Protein AF-A0AAN9SJY1-F1 (afdb_monomer_lite)

Sequence (121 aa):
MRCCHAEYLQMTEQVEKGDLIKNLEWKFTLASNKGQDFYDVSLVDGFNLPVSVTPQGGLKGCNRTSCPSDVNTVRPPNFVVEGSDGSVIACKSARLAFDQPEYCCIRPFAFADKCPPTPFQ

pLDDT: mean 71.5, std 11.51, range [36.69, 92.19]

InterPro domains:
  IPR001938 Thaumatin family [PF00314] (27-120)
  IPR001938 Thaumatin family [PS51367] (28-121)
  IPR001938 Thaumatin family [PTHR31048] (27-120)
  IPR001938 Thaumatin family [SM0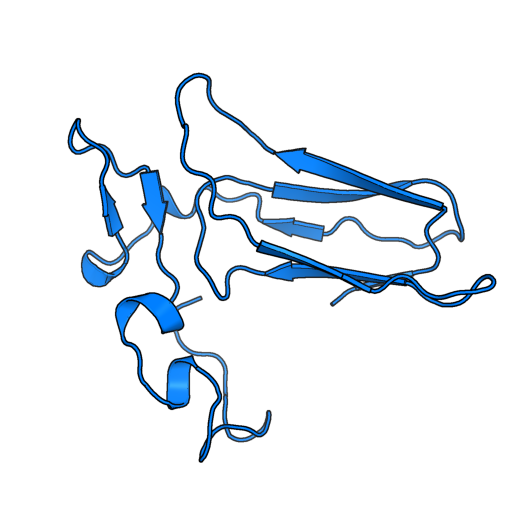0205] (2-119)
  IPR037176 Osmotin/thaumatin-like superfamily [G3DSA:2.60.110.10] (3-121)
  IPR037176 Osmotin/thaumatin-like superfamily [SSF49870] (18-118)

Structure (mmCIF, N/CA/C/O backbone):
data_AF-A0AAN9SJY1-F1
#
_entry.id   AF-A0AAN9SJY1-F1
#
loop_
_atom_site.group_PDB
_atom_site.id
_atom_site.type_symbol
_atom_site.label_atom_id
_atom_site.label_alt_id
_atom_site.label_comp_id
_atom_site.label_asym_id
_atom_site.label_entity_id
_atom_site.label_seq_id
_atom_site.pdbx_PDB_ins_code
_atom_site.Cartn_x
_atom_site.Cartn_y
_atom_site.Cartn_z
_atom_site.occupancy
_atom_site.B_iso_or_equiv
_atom_site.auth_seq_id
_atom_site.auth_comp_id
_atom_site.auth_asym_id
_atom_site.auth_atom_id
_atom_site.pdbx_PDB_model_num
ATOM 1 N N . MET A 1 1 ? 3.797 -5.551 -8.284 1.00 53.09 1 MET A N 1
ATOM 2 C CA . MET A 1 1 ? 5.188 -5.392 -8.747 1.00 53.09 1 MET A CA 1
ATOM 3 C C . MET A 1 1 ? 5.267 -4.932 -10.206 1.00 53.09 1 MET A C 1
ATOM 5 O O . MET A 1 1 ? 4.821 -5.647 -11.101 1.00 53.09 1 MET A O 1
ATOM 9 N N . ARG A 1 2 ? 5.795 -3.727 -10.460 1.00 60.97 2 ARG A N 1
ATOM 10 C CA . ARG A 1 2 ? 6.221 -3.258 -11.795 1.00 60.97 2 ARG A CA 1
ATOM 11 C C . ARG A 1 2 ? 7.742 -3.313 -11.885 1.00 60.97 2 ARG A C 1
ATOM 13 O O . ARG A 1 2 ? 8.403 -3.206 -10.861 1.00 60.97 2 ARG A O 1
ATOM 20 N N . CYS A 1 3 ? 8.266 -3.475 -13.095 1.00 54.0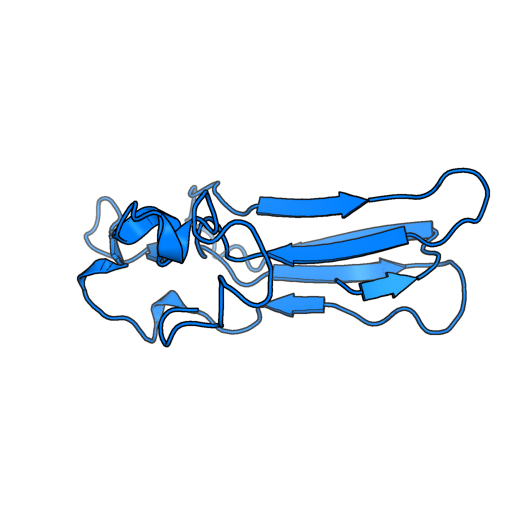9 3 CYS A N 1
ATOM 21 C CA . CYS A 1 3 ? 9.690 -3.625 -13.364 1.00 54.09 3 CYS A CA 1
ATOM 22 C C . CYS A 1 3 ? 10.133 -2.576 -14.396 1.00 54.09 3 CYS A C 1
ATOM 24 O O . CYS A 1 3 ? 9.549 -2.520 -15.479 1.00 54.09 3 CYS A O 1
ATOM 26 N N . CYS A 1 4 ? 11.095 -1.713 -14.061 1.00 63.94 4 CYS A N 1
ATOM 27 C CA . CYS A 1 4 ? 11.670 -0.737 -14.990 1.00 63.94 4 CYS A CA 1
ATOM 28 C C . CYS A 1 4 ? 12.989 -0.164 -14.464 1.00 63.94 4 CYS A C 1
ATOM 30 O O . CYS A 1 4 ? 13.182 -0.127 -13.263 1.00 63.94 4 CYS A O 1
ATOM 32 N N . HIS A 1 5 ? 13.864 0.336 -15.336 1.00 69.56 5 HIS A N 1
ATOM 33 C CA . HIS A 1 5 ? 15.022 1.126 -14.910 1.00 69.56 5 HIS A CA 1
ATOM 34 C C . HIS A 1 5 ? 14.623 2.604 -14.800 1.00 69.56 5 HIS A C 1
ATOM 36 O O . HIS A 1 5 ? 14.453 3.256 -15.835 1.00 69.56 5 HIS A O 1
ATOM 42 N N . ALA A 1 6 ? 14.446 3.103 -13.577 1.00 60.62 6 ALA A N 1
ATOM 43 C CA . ALA A 1 6 ? 14.086 4.485 -13.270 1.00 60.62 6 ALA A CA 1
ATOM 44 C C . ALA A 1 6 ? 15.301 5.244 -12.716 1.00 60.62 6 ALA A C 1
ATOM 46 O O . ALA A 1 6 ? 16.151 4.672 -12.043 1.00 60.62 6 ALA A O 1
ATOM 47 N N . GLU A 1 7 ? 15.3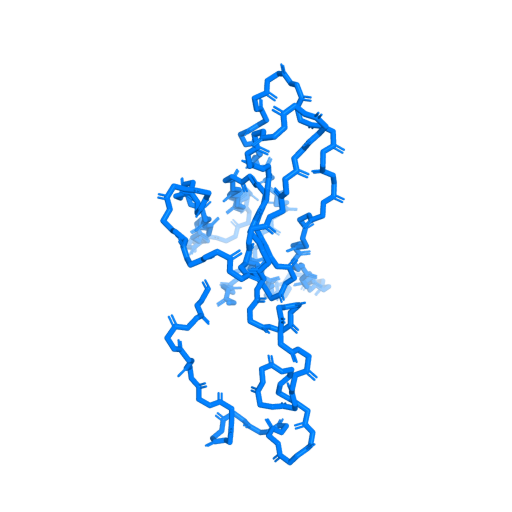88 6.547 -12.977 1.00 63.50 7 GLU A N 1
ATOM 48 C CA . GLU A 1 7 ? 16.462 7.373 -12.408 1.00 63.50 7 GLU A CA 1
ATOM 49 C C . GLU A 1 7 ? 16.115 7.813 -10.980 1.00 63.50 7 GLU A C 1
ATOM 51 O O . GLU A 1 7 ? 16.970 7.832 -10.096 1.00 63.50 7 GLU A O 1
ATOM 56 N N . TYR A 1 8 ? 14.835 8.103 -10.735 1.00 67.44 8 TYR A N 1
ATOM 57 C CA . TYR A 1 8 ? 14.263 8.285 -9.404 1.00 67.44 8 TYR A CA 1
ATOM 58 C C . TYR A 1 8 ? 12.757 7.981 -9.414 1.00 67.44 8 TYR A C 1
ATOM 60 O O . TYR A 1 8 ? 12.093 8.002 -10.454 1.00 67.44 8 TYR A O 1
ATOM 68 N N . LEU A 1 9 ? 12.199 7.684 -8.239 1.00 65.12 9 LEU A N 1
ATOM 69 C CA . LEU A 1 9 ? 10.773 7.416 -8.053 1.00 65.12 9 LEU A CA 1
ATOM 70 C C . LEU A 1 9 ? 10.130 8.608 -7.345 1.00 65.12 9 LEU A C 1
ATOM 72 O O . LEU A 1 9 ? 10.482 8.925 -6.211 1.00 65.12 9 LEU A O 1
ATOM 76 N N . GLN A 1 10 ? 9.182 9.270 -8.010 1.00 73.00 10 GLN A N 1
ATOM 77 C CA . GLN A 1 10 ? 8.408 10.342 -7.399 1.00 73.00 10 GLN A CA 1
ATOM 78 C C . GLN A 1 10 ? 7.140 9.772 -6.773 1.00 73.00 10 GLN A C 1
ATOM 80 O O . GLN A 1 10 ? 6.312 9.149 -7.444 1.00 73.00 10 GLN A O 1
ATOM 85 N N . MET A 1 11 ? 6.986 10.029 -5.483 1.00 68.69 11 MET A N 1
ATOM 86 C CA . MET A 1 11 ? 5.804 9.679 -4.714 1.00 68.69 11 MET A CA 1
ATOM 87 C C . MET A 1 11 ? 4.877 10.880 -4.596 1.00 68.69 11 MET A C 1
ATOM 89 O O . MET A 1 11 ? 5.323 12.017 -4.451 1.00 68.69 11 MET A O 1
ATOM 93 N N . THR A 1 12 ? 3.576 10.641 -4.680 1.00 65.69 12 THR A N 1
ATOM 94 C CA . THR A 1 12 ? 2.568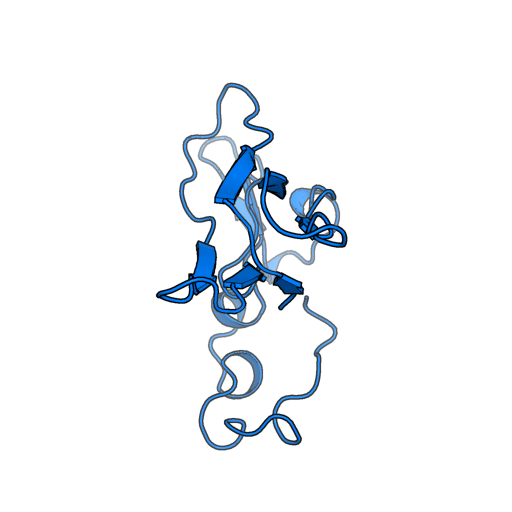 11.672 -4.430 1.00 65.69 12 THR A CA 1
ATOM 95 C C . THR A 1 12 ? 1.475 11.078 -3.564 1.00 65.69 12 THR A C 1
ATOM 97 O O . THR A 1 12 ? 0.831 10.108 -3.972 1.00 65.69 12 THR A O 1
ATOM 100 N N . GLU A 1 13 ? 1.294 11.669 -2.389 1.00 64.69 13 GLU A N 1
ATOM 101 C CA . GLU A 1 13 ? 0.212 11.394 -1.447 1.00 64.69 13 GLU A CA 1
ATOM 102 C C . GLU A 1 13 ? -0.839 12.501 -1.581 1.00 64.69 13 GLU A C 1
ATOM 104 O O . GLU A 1 13 ? -0.494 13.679 -1.701 1.00 64.69 13 GLU A O 1
ATOM 109 N N . GLN A 1 14 ? -2.120 12.138 -1.576 1.00 55.16 14 GLN A N 1
ATOM 110 C CA . GLN A 1 14 ? -3.210 13.107 -1.453 1.00 55.16 14 GLN A CA 1
ATOM 111 C C . GLN A 1 14 ? -3.464 13.349 0.040 1.00 55.16 14 GLN A C 1
ATOM 113 O O . GLN A 1 14 ? -4.373 12.764 0.612 1.00 55.16 14 GLN A O 1
ATOM 118 N N . VAL A 1 15 ? -2.614 14.145 0.698 1.00 52.97 15 VAL A N 1
ATOM 119 C CA . VAL A 1 15 ? -2.832 14.520 2.105 1.00 52.97 15 VAL A CA 1
ATOM 120 C C . VAL A 1 15 ? -3.902 15.608 2.151 1.00 52.97 15 VAL A C 1
ATOM 122 O O . VAL A 1 15 ? -3.634 16.758 1.789 1.00 52.97 15 VAL A O 1
ATOM 125 N N . GLU A 1 16 ? -5.109 15.271 2.606 1.00 47.53 16 GLU A N 1
ATOM 126 C CA . GLU A 1 16 ? -6.044 16.295 3.063 1.00 47.53 16 GLU A CA 1
ATOM 127 C C . GLU A 1 16 ? -5.538 16.881 4.388 1.00 47.53 16 GLU A C 1
ATOM 129 O O . GLU A 1 16 ? -4.930 16.220 5.232 1.00 47.53 16 GLU A O 1
ATOM 134 N N . LYS A 1 17 ? -5.685 18.197 4.519 1.00 36.69 17 LYS A N 1
ATOM 135 C CA . LYS A 1 17 ? -5.051 19.030 5.542 1.00 36.69 17 LYS A CA 1
ATOM 136 C C . LYS A 1 17 ? -5.646 18.716 6.927 1.00 36.69 17 LYS A C 1
ATOM 138 O O . LYS A 1 17 ? -6.530 19.433 7.378 1.00 36.69 17 LYS A O 1
ATOM 143 N N . GLY A 1 18 ? -5.165 17.667 7.594 1.00 44.59 18 GLY A N 1
ATOM 144 C CA . GLY A 1 18 ? -5.659 17.251 8.914 1.00 44.59 18 GLY A CA 1
ATOM 145 C C . GLY A 1 18 ? -5.231 15.853 9.374 1.00 44.59 18 GLY A C 1
ATOM 146 O O . GLY A 1 18 ? -5.158 15.625 10.580 1.00 44.59 18 GLY A O 1
ATOM 147 N N . ASP A 1 19 ? -4.864 14.953 8.458 1.00 49.47 19 ASP A N 1
ATOM 148 C CA . ASP A 1 19 ? -4.610 13.553 8.813 1.00 49.47 19 ASP A CA 1
ATOM 149 C C . ASP A 1 19 ? -3.144 13.283 9.175 1.00 49.47 19 ASP A C 1
ATOM 151 O O . ASP A 1 19 ? -2.251 13.221 8.331 1.00 49.47 19 ASP A O 1
ATOM 155 N N . LEU A 1 20 ? -2.884 13.088 10.470 1.00 45.16 20 LEU A N 1
ATOM 156 C CA . LEU A 1 20 ? -1.581 12.675 11.017 1.00 45.16 20 LEU A CA 1
ATOM 157 C C . LEU A 1 20 ? -1.370 11.146 11.011 1.00 45.16 20 LEU A C 1
ATOM 159 O O . LEU A 1 20 ? -0.453 10.647 11.669 1.00 45.16 20 LEU A O 1
ATOM 163 N N . ILE A 1 21 ? -2.185 10.379 10.282 1.00 45.38 21 ILE A N 1
ATOM 164 C CA . ILE A 1 21 ? -2.066 8.917 10.241 1.00 45.38 21 ILE A CA 1
ATOM 165 C C . ILE A 1 21 ? -0.936 8.522 9.293 1.00 45.38 21 ILE A C 1
ATOM 167 O O . ILE A 1 21 ? -1.108 8.477 8.080 1.00 45.38 21 ILE A O 1
ATOM 171 N N . LYS A 1 22 ? 0.228 8.198 9.856 1.00 51.91 22 LYS A N 1
ATOM 172 C CA . LYS A 1 22 ? 1.334 7.537 9.154 1.00 51.91 22 LYS A CA 1
ATOM 173 C C . LYS A 1 22 ? 1.191 6.027 9.312 1.00 51.91 22 LYS A C 1
ATOM 175 O O . LYS A 1 22 ? 1.566 5.552 10.370 1.00 51.91 22 LYS A O 1
ATOM 180 N N . ASN A 1 23 ? 0.685 5.304 8.311 1.00 50.31 23 ASN A N 1
ATOM 181 C CA . ASN A 1 23 ? 0.847 3.841 8.177 1.00 50.31 23 ASN A CA 1
ATOM 182 C C . ASN A 1 23 ? 0.651 3.404 6.710 1.00 50.31 23 ASN A C 1
ATOM 184 O O . ASN A 1 23 ? -0.113 2.488 6.424 1.00 50.31 23 ASN A O 1
ATOM 188 N N . LEU A 1 24 ? 1.294 4.092 5.764 1.00 52.41 24 LEU A N 1
ATOM 189 C CA . LEU A 1 24 ? 1.348 3.636 4.377 1.00 52.41 24 LEU A CA 1
ATOM 190 C C . LEU A 1 24 ? 2.704 2.967 4.142 1.00 52.41 24 LEU A C 1
ATOM 192 O O . LEU A 1 24 ? 3.743 3.610 4.290 1.00 52.41 24 LEU A O 1
ATOM 196 N N . GLU A 1 25 ? 2.693 1.682 3.789 1.00 57.50 25 GLU A N 1
ATOM 197 C CA . GLU A 1 25 ? 3.904 0.966 3.389 1.00 57.50 25 GLU A CA 1
ATOM 198 C C . GLU A 1 25 ? 4.011 0.910 1.861 1.00 57.50 25 GLU A C 1
ATOM 200 O O . GLU A 1 25 ? 3.165 0.364 1.152 1.00 57.50 25 GLU A O 1
ATOM 205 N N . TRP A 1 26 ? 5.094 1.468 1.331 1.00 64.12 26 TRP A N 1
ATOM 206 C CA . TRP A 1 26 ? 5.481 1.349 -0.072 1.00 64.12 26 TRP A CA 1
ATOM 207 C C . TRP A 1 26 ? 6.787 0.574 -0.166 1.00 64.12 26 TRP A C 1
ATOM 209 O O . TRP A 1 26 ? 7.716 0.789 0.616 1.00 64.12 26 TRP A O 1
ATOM 219 N N . LYS A 1 27 ? 6.887 -0.322 -1.150 1.00 63.84 27 LYS A N 1
ATOM 220 C CA . LYS A 1 27 ? 8.078 -1.146 -1.331 1.00 63.84 27 LYS A CA 1
ATOM 221 C C . LYS A 1 27 ? 8.804 -0.769 -2.613 1.00 63.84 27 LYS A C 1
ATOM 223 O O . LYS A 1 27 ? 8.259 -0.826 -3.716 1.00 63.84 27 LYS A O 1
ATOM 228 N N . PHE A 1 28 ? 10.081 -0.444 -2.448 1.00 68.81 28 PHE A N 1
ATOM 229 C CA . PHE A 1 28 ? 11.014 -0.197 -3.539 1.00 68.81 28 PHE A CA 1
ATOM 230 C C . PHE A 1 28 ? 12.162 -1.196 -3.465 1.00 68.81 28 PHE A C 1
ATOM 232 O O . PHE A 1 28 ? 12.697 -1.487 -2.398 1.00 68.81 28 PHE A O 1
ATOM 239 N N . THR A 1 29 ? 12.552 -1.740 -4.606 1.00 71.69 29 THR A N 1
ATOM 240 C CA . THR A 1 29 ? 13.756 -2.554 -4.762 1.00 71.69 29 THR A CA 1
ATOM 241 C C . THR A 1 29 ? 14.510 -1.997 -5.956 1.00 71.69 29 THR A C 1
ATOM 243 O O . THR A 1 29 ? 14.130 -2.239 -7.097 1.00 71.69 29 THR A O 1
ATOM 246 N N . LEU A 1 30 ? 15.538 -1.198 -5.681 1.00 72.00 30 LEU A N 1
ATOM 247 C CA . LEU A 1 30 ? 16.363 -0.561 -6.705 1.00 72.00 30 LEU A CA 1
ATOM 248 C C . LEU A 1 30 ? 17.548 -1.463 -7.043 1.00 72.00 30 LEU A C 1
ATOM 250 O O . LEU A 1 30 ? 18.167 -2.038 -6.144 1.00 72.00 30 LEU A O 1
ATOM 254 N N . ALA A 1 31 ? 17.870 -1.592 -8.325 1.00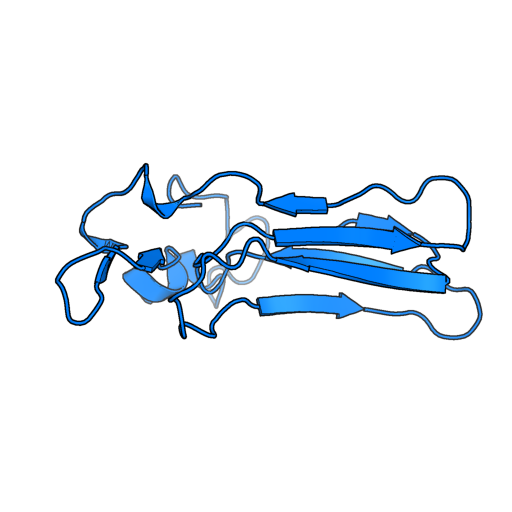 72.69 31 ALA A N 1
ATOM 255 C CA . ALA A 1 31 ? 19.003 -2.389 -8.766 1.00 72.69 31 ALA A CA 1
ATOM 256 C C . ALA A 1 31 ? 20.271 -1.539 -8.906 1.00 72.69 31 ALA A C 1
ATOM 258 O O . ALA A 1 31 ? 20.262 -0.430 -9.440 1.00 72.69 31 ALA A O 1
ATOM 259 N N . SER A 1 32 ? 21.409 -2.096 -8.493 1.00 66.56 32 SER A N 1
ATOM 260 C CA . SER A 1 32 ? 22.722 -1.498 -8.752 1.00 66.56 32 SER A CA 1
ATOM 261 C C . SER A 1 32 ? 23.077 -1.572 -10.248 1.00 66.56 32 SER A C 1
ATOM 263 O O . SER A 1 32 ? 22.732 -2.539 -10.924 1.00 66.56 32 SER A O 1
ATOM 265 N N . ASN A 1 33 ? 23.830 -0.591 -10.761 1.00 57.31 33 ASN A N 1
ATOM 266 C CA . ASN A 1 33 ? 24.450 -0.603 -12.101 1.00 57.31 33 ASN A CA 1
ATOM 267 C C . ASN A 1 33 ? 23.491 -0.810 -13.294 1.00 57.31 33 ASN A C 1
ATOM 269 O O . ASN A 1 33 ? 23.671 -1.737 -14.082 1.00 57.31 33 ASN A O 1
ATOM 273 N N . LYS A 1 34 ? 22.513 0.086 -13.486 1.00 63.53 34 LYS A N 1
ATOM 274 C CA . LYS A 1 34 ? 21.580 0.053 -14.638 1.00 63.53 34 LYS A CA 1
ATOM 275 C C . LYS A 1 34 ? 20.722 -1.220 -14.737 1.00 63.53 34 LYS A C 1
ATOM 277 O O . LYS A 1 34 ? 20.230 -1.556 -15.814 1.00 63.53 34 LYS A O 1
ATOM 282 N N . GLY A 1 35 ? 20.561 -1.935 -13.624 1.00 69.50 35 GLY A N 1
ATOM 283 C CA . GLY A 1 35 ? 19.636 -3.057 -13.526 1.00 69.50 35 GLY A CA 1
ATOM 284 C C . GLY A 1 35 ? 18.172 -2.608 -13.510 1.00 69.50 35 GLY A C 1
ATOM 285 O O . GLY A 1 35 ? 17.856 -1.420 -13.535 1.00 69.50 35 GLY A O 1
ATOM 286 N N . GLN A 1 36 ? 17.266 -3.582 -13.483 1.00 73.75 36 GLN A N 1
ATOM 287 C CA . GLN A 1 36 ? 15.829 -3.335 -13.401 1.00 73.75 36 GLN A CA 1
ATOM 288 C C . GLN A 1 36 ? 15.399 -3.039 -11.962 1.00 73.75 36 GLN A C 1
ATOM 290 O O . GLN A 1 36 ? 15.595 -3.874 -11.081 1.00 73.75 36 GLN A O 1
ATOM 295 N N . ASP A 1 37 ? 14.754 -1.896 -11.749 1.00 77.06 37 ASP A N 1
ATOM 296 C CA . ASP A 1 37 ? 14.112 -1.568 -10.483 1.00 77.06 37 ASP A CA 1
ATOM 297 C C . ASP A 1 37 ? 12.726 -2.197 -10.414 1.00 77.06 37 ASP A C 1
ATOM 299 O O . ASP A 1 37 ? 12.011 -2.325 -11.415 1.00 77.06 37 ASP A O 1
ATOM 303 N N . PHE A 1 38 ? 12.322 -2.550 -9.202 1.00 74.62 38 PHE A N 1
ATOM 304 C CA . PHE A 1 38 ? 10.992 -3.032 -8.900 1.00 74.62 38 PHE A CA 1
ATOM 305 C C . PHE A 1 38 ? 10.318 -2.113 -7.893 1.00 74.62 38 PHE A C 1
ATOM 307 O O . PHE A 1 38 ? 10.886 -1.765 -6.858 1.00 74.62 38 PHE A O 1
ATOM 314 N N . TYR A 1 39 ? 9.087 -1.727 -8.197 1.00 73.88 39 TYR A N 1
ATOM 315 C CA . TYR A 1 39 ? 8.279 -0.877 -7.332 1.00 73.88 39 TYR A CA 1
ATOM 316 C C . TYR A 1 39 ? 6.827 -1.338 -7.351 1.00 73.88 39 TYR A C 1
ATOM 318 O O . TYR A 1 39 ? 6.283 -1.744 -8.388 1.00 73.88 39 TYR A O 1
ATOM 326 N N . ASP A 1 40 ? 6.186 -1.268 -6.194 1.00 69.88 40 ASP A N 1
ATOM 327 C CA . ASP A 1 40 ? 4.743 -1.364 -6.062 1.00 69.88 40 ASP A CA 1
ATOM 328 C C . ASP A 1 40 ? 4.220 -0.566 -4.870 1.00 69.88 40 ASP A C 1
ATOM 330 O O . ASP A 1 40 ? 4.948 -0.157 -3.968 1.00 69.88 40 ASP A O 1
ATOM 334 N N . VAL A 1 41 ? 2.921 -0.294 -4.944 1.00 71.75 41 VAL A N 1
ATOM 335 C CA . VAL A 1 41 ? 2.121 0.174 -3.819 1.00 71.75 41 VAL A CA 1
ATOM 336 C C . VAL A 1 41 ? 1.439 -1.066 -3.257 1.00 71.75 41 VAL A C 1
ATOM 338 O O . VAL A 1 41 ? 0.797 -1.796 -4.017 1.00 71.75 41 VAL A O 1
ATOM 341 N N . SER A 1 42 ? 1.601 -1.308 -1.960 1.00 69.81 42 SER A N 1
ATOM 342 C CA . SER A 1 42 ? 1.029 -2.457 -1.266 1.00 69.81 42 SER A CA 1
ATOM 343 C C . SER A 1 42 ? 0.015 -1.980 -0.236 1.00 69.81 42 SER A C 1
ATOM 345 O O . SER A 1 42 ? 0.276 -1.025 0.484 1.00 69.81 42 SER A O 1
ATOM 347 N N . LEU A 1 43 ? -1.125 -2.666 -0.159 1.00 70.88 43 LEU A N 1
ATOM 348 C CA . LEU A 1 43 ? -2.128 -2.473 0.895 1.00 70.88 43 LEU A CA 1
ATOM 349 C C . LEU A 1 43 ? -2.084 -3.600 1.933 1.00 70.88 43 LEU A C 1
ATOM 351 O O . LEU A 1 43 ? -3.016 -3.756 2.715 1.00 70.88 43 LEU A O 1
ATOM 355 N N . VAL A 1 44 ? -1.023 -4.418 1.943 1.00 69.31 44 VAL A N 1
ATOM 356 C CA . VAL A 1 44 ? -0.882 -5.558 2.873 1.00 69.31 44 VAL A CA 1
ATOM 357 C C . VAL A 1 44 ? -1.021 -5.123 4.335 1.00 69.31 44 VAL A C 1
ATOM 359 O O . VAL A 1 44 ? -1.534 -5.897 5.144 1.00 69.31 44 VAL A O 1
ATOM 362 N N . ASP A 1 45 ? -0.668 -3.878 4.651 1.00 71.81 45 ASP A N 1
ATOM 363 C CA . ASP A 1 45 ? -0.782 -3.289 5.989 1.00 71.81 45 ASP A CA 1
ATOM 364 C C . ASP A 1 45 ? -1.861 -2.193 6.074 1.00 71.81 45 ASP A C 1
ATOM 366 O O . ASP A 1 45 ? -1.887 -1.387 7.000 1.00 71.81 45 ASP A O 1
ATOM 370 N N . GLY A 1 46 ? -2.813 -2.206 5.141 1.00 70.56 46 GLY A N 1
ATOM 371 C CA . GLY A 1 46 ? -3.959 -1.304 5.120 1.00 70.56 46 GLY A CA 1
ATOM 372 C C . GLY A 1 46 ? -3.802 -0.103 4.187 1.00 70.56 46 GLY A C 1
ATOM 373 O O . GLY A 1 46 ? -2.858 0.004 3.407 1.00 70.56 46 GLY A O 1
ATOM 374 N N . PHE A 1 47 ? -4.794 0.783 4.243 1.00 73.19 47 PHE A N 1
ATOM 375 C CA . PHE A 1 47 ? -4.926 1.981 3.420 1.00 73.19 47 PHE A CA 1
ATOM 376 C C . PHE A 1 47 ? -5.353 3.157 4.294 1.00 73.19 47 PHE A C 1
ATOM 378 O O . PHE A 1 47 ? -6.329 3.052 5.027 1.00 73.19 47 PHE A O 1
ATOM 385 N N . ASN A 1 48 ? -4.678 4.293 4.190 1.00 67.75 48 ASN A N 1
ATOM 386 C CA . ASN A 1 48 ? -5.085 5.545 4.833 1.00 67.75 48 ASN A CA 1
ATOM 387 C C . ASN A 1 48 ? -5.371 6.639 3.794 1.00 67.75 48 ASN A C 1
ATOM 389 O O . ASN A 1 48 ? -6.370 7.336 3.917 1.00 67.75 48 ASN A O 1
ATOM 393 N N . LEU A 1 49 ? -4.526 6.757 2.763 1.00 71.75 49 LEU A N 1
ATOM 394 C CA . LEU A 1 49 ? -4.575 7.817 1.760 1.00 71.75 49 LEU A CA 1
ATOM 395 C C . LEU A 1 49 ? -4.285 7.283 0.349 1.00 71.75 49 LEU A C 1
ATOM 397 O O . LEU A 1 49 ? -3.434 6.401 0.181 1.00 71.75 49 LEU A O 1
ATOM 401 N N . PRO A 1 50 ? -4.907 7.868 -0.693 1.00 71.94 50 PRO A N 1
ATOM 402 C CA . PRO A 1 50 ? -4.543 7.577 -2.068 1.00 71.94 50 PRO A CA 1
ATOM 403 C C . PRO A 1 50 ? -3.080 7.933 -2.345 1.00 71.94 50 PRO A C 1
ATOM 405 O O . PRO A 1 50 ? -2.630 9.057 -2.096 1.00 71.94 50 PRO A O 1
ATOM 408 N N . VAL A 1 51 ? -2.346 6.990 -2.934 1.00 74.31 51 VAL A N 1
ATOM 409 C CA . VAL A 1 51 ? -0.928 7.159 -3.270 1.00 74.31 51 VAL A CA 1
ATOM 410 C C . VAL A 1 51 ? -0.656 6.778 -4.714 1.00 74.31 51 VAL A C 1
ATOM 412 O O . VAL A 1 51 ? -1.270 5.872 -5.288 1.00 74.31 51 VAL A O 1
ATOM 415 N N . SER A 1 52 ? 0.321 7.449 -5.318 1.00 76.62 52 SER A N 1
ATOM 416 C CA . SER A 1 52 ? 0.901 6.989 -6.571 1.00 76.62 52 SER A CA 1
ATOM 417 C C . SER A 1 52 ? 2.413 7.126 -6.614 1.00 76.62 52 SER A C 1
ATOM 419 O O . SER A 1 52 ? 2.979 8.087 -6.096 1.00 76.62 52 SER A O 1
ATOM 421 N N . VAL A 1 53 ? 3.039 6.167 -7.287 1.00 77.88 53 VAL A N 1
ATOM 422 C CA . VAL A 1 53 ? 4.464 6.132 -7.600 1.00 77.88 53 VAL A CA 1
ATOM 423 C C . VAL A 1 53 ? 4.606 6.326 -9.101 1.00 77.88 53 VAL A C 1
ATOM 425 O O . VAL A 1 53 ? 4.113 5.516 -9.895 1.00 77.88 53 VAL A O 1
ATOM 428 N N . THR A 1 54 ? 5.288 7.400 -9.484 1.00 81.62 54 THR A N 1
ATOM 429 C CA . THR A 1 54 ? 5.600 7.711 -10.879 1.00 81.62 54 THR A CA 1
ATOM 430 C C . THR A 1 54 ? 7.114 7.653 -11.074 1.00 81.62 54 THR A C 1
ATOM 432 O O . THR A 1 54 ? 7.831 8.469 -10.491 1.00 81.62 54 THR A O 1
ATOM 435 N N . PRO A 1 55 ? 7.618 6.701 -11.871 1.00 77.50 55 PRO A N 1
ATOM 436 C CA . PRO A 1 55 ? 9.018 6.678 -12.271 1.00 77.50 55 PRO A CA 1
ATOM 437 C C . PRO A 1 55 ? 9.360 7.896 -13.126 1.00 77.50 55 PRO A C 1
ATOM 439 O O . PRO A 1 55 ? 8.601 8.250 -14.029 1.00 77.50 55 PRO A O 1
ATOM 442 N N . GLN A 1 56 ? 10.497 8.518 -12.842 1.00 79.50 56 GLN A N 1
ATOM 443 C CA . GLN A 1 56 ? 11.018 9.665 -13.575 1.00 79.50 56 GLN A CA 1
ATOM 444 C C . GLN A 1 56 ? 12.421 9.343 -14.098 1.00 79.50 56 GLN A C 1
ATOM 446 O O . GLN A 1 56 ? 13.202 8.650 -13.438 1.00 79.50 56 GLN A O 1
ATOM 451 N N . GLY A 1 57 ? 12.730 9.843 -15.296 1.00 70.69 57 GLY A N 1
ATOM 452 C CA . GLY A 1 57 ? 13.971 9.502 -15.996 1.00 70.69 57 GLY A CA 1
ATOM 453 C C . GLY A 1 57 ? 14.079 8.007 -16.332 1.00 70.69 57 GLY A C 1
ATOM 454 O O . GLY A 1 57 ? 13.115 7.250 -16.215 1.00 70.69 57 GLY A O 1
ATOM 455 N N . GLY A 1 58 ? 15.262 7.570 -16.765 1.00 72.25 58 GLY A N 1
ATOM 456 C CA . GLY A 1 58 ? 15.528 6.161 -17.077 1.00 72.25 58 GLY A CA 1
ATOM 457 C C . GLY A 1 58 ? 15.039 5.681 -18.454 1.00 72.25 58 GLY A C 1
ATOM 458 O O . GLY A 1 58 ? 14.898 6.454 -19.406 1.00 72.25 58 GLY A O 1
ATOM 459 N N . LEU A 1 59 ? 14.858 4.363 -18.595 1.00 69.50 59 LEU A N 1
ATOM 460 C CA . LEU A 1 59 ? 14.478 3.733 -19.866 1.00 69.50 59 LEU A CA 1
ATOM 461 C C . LEU A 1 59 ? 12.995 3.979 -20.190 1.00 69.50 59 LEU A C 1
ATOM 463 O O . LEU A 1 59 ? 12.130 3.968 -19.317 1.00 69.50 59 LEU A O 1
ATOM 467 N N . LYS A 1 60 ? 12.674 4.157 -21.478 1.00 65.62 60 LYS A N 1
ATOM 468 C CA . LYS A 1 60 ? 11.280 4.311 -21.927 1.00 65.62 60 LYS A CA 1
ATOM 469 C C . LYS A 1 60 ? 10.464 3.058 -21.577 1.00 65.62 60 LYS A C 1
ATOM 471 O O . LYS A 1 60 ? 10.909 1.947 -21.849 1.00 65.62 60 LYS A O 1
ATOM 476 N N . GLY A 1 61 ? 9.256 3.250 -21.040 1.00 67.44 61 GLY A N 1
ATOM 477 C CA . GLY A 1 61 ? 8.313 2.166 -20.717 1.00 67.44 61 GLY A CA 1
ATOM 478 C C . GLY A 1 61 ? 7.985 1.995 -19.230 1.00 67.44 61 GLY A C 1
ATOM 479 O O . GLY A 1 61 ? 7.249 1.074 -18.879 1.00 67.44 61 GLY A O 1
ATOM 480 N N . CYS A 1 62 ? 8.491 2.861 -18.348 1.00 71.44 62 CYS A N 1
ATOM 481 C CA . CYS A 1 62 ? 8.136 2.812 -16.932 1.00 71.44 62 CYS A CA 1
ATOM 482 C C . CYS A 1 62 ? 6.691 3.291 -16.696 1.00 71.44 62 CYS A C 1
ATOM 484 O O . CYS A 1 62 ? 6.358 4.444 -16.964 1.00 71.44 62 CYS A O 1
ATOM 486 N N . ASN A 1 63 ? 5.833 2.412 -16.171 1.00 77.62 63 ASN A N 1
ATOM 487 C CA . ASN A 1 63 ? 4.424 2.719 -15.916 1.00 77.62 63 ASN A CA 1
ATOM 488 C C . ASN A 1 63 ? 4.201 3.194 -14.477 1.00 77.62 63 ASN A C 1
ATOM 490 O O . ASN A 1 63 ? 4.695 2.589 -13.528 1.00 77.62 63 ASN A O 1
ATOM 494 N N . ARG A 1 64 ? 3.371 4.225 -14.309 1.00 78.38 64 ARG A N 1
ATOM 495 C CA . ARG A 1 64 ? 2.869 4.658 -12.998 1.00 78.38 64 ARG A CA 1
ATOM 496 C C . ARG A 1 64 ? 2.104 3.519 -12.307 1.00 78.38 64 ARG A C 1
ATOM 498 O O . ARG A 1 64 ? 1.319 2.819 -12.946 1.00 78.38 64 ARG A O 1
ATOM 505 N N . THR A 1 65 ? 2.294 3.376 -10.997 1.00 73.56 65 THR A N 1
ATOM 506 C CA . THR A 1 65 ? 1.457 2.531 -10.126 1.00 73.56 65 THR A CA 1
ATOM 507 C C . THR A 1 65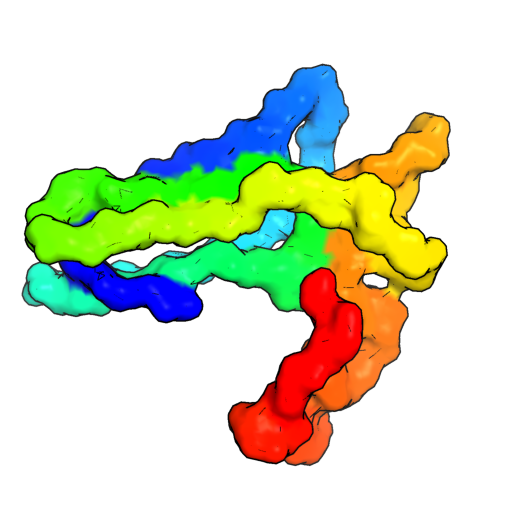 ? 0.730 3.426 -9.133 1.00 73.56 65 THR A C 1
ATOM 509 O O . THR A 1 65 ? 1.326 4.353 -8.589 1.00 73.56 65 THR A O 1
ATOM 512 N N . SER A 1 66 ? -0.555 3.181 -8.896 1.00 68.12 66 SER A N 1
ATOM 513 C CA . SER A 1 66 ? -1.361 3.989 -7.979 1.00 68.12 66 SER A CA 1
ATOM 514 C C . SER A 1 66 ? -2.423 3.162 -7.273 1.00 68.12 66 SER A C 1
ATOM 516 O O . SER A 1 66 ? -2.986 2.257 -7.885 1.00 68.12 66 SER A O 1
ATOM 518 N N . CYS A 1 67 ? -2.759 3.561 -6.050 1.00 64.81 67 CYS A N 1
ATOM 519 C CA . CYS A 1 67 ? -4.009 3.234 -5.375 1.00 64.81 67 CYS A CA 1
ATOM 520 C C . CYS A 1 67 ? -4.829 4.537 -5.281 1.00 64.81 67 CYS A C 1
ATOM 522 O O . CYS A 1 67 ? -4.603 5.326 -4.366 1.00 64.81 67 CYS A O 1
ATOM 524 N N . PRO A 1 68 ? -5.659 4.856 -6.293 1.00 58.91 68 PRO A N 1
ATOM 525 C CA . PRO A 1 68 ? -6.284 6.175 -6.415 1.00 58.91 68 PRO A CA 1
ATOM 526 C C . PRO A 1 68 ? -7.624 6.294 -5.678 1.00 58.91 68 PRO A C 1
ATOM 528 O O . PRO A 1 68 ? -8.103 7.405 -5.478 1.00 58.91 68 PRO A O 1
ATOM 531 N N . SER A 1 69 ? -8.254 5.169 -5.340 1.00 63.91 69 SER A N 1
ATOM 532 C CA . SER A 1 69 ? -9.573 5.135 -4.713 1.00 63.91 69 SER A CA 1
ATOM 533 C C . SER A 1 69 ? -9.449 5.373 -3.219 1.00 63.91 69 SER A C 1
ATOM 535 O O . SER A 1 69 ? -8.622 4.736 -2.574 1.00 63.91 69 SER A O 1
ATOM 537 N N . ASP A 1 70 ? -10.300 6.237 -2.669 1.00 65.06 70 ASP A N 1
ATOM 538 C CA . ASP A 1 70 ? -10.457 6.330 -1.225 1.00 65.06 70 ASP A CA 1
ATOM 539 C C . ASP A 1 70 ? -11.180 5.077 -0.715 1.00 65.06 70 ASP A C 1
ATOM 541 O O . ASP A 1 70 ? -12.414 4.992 -0.706 1.00 65.06 70 ASP A O 1
ATOM 545 N N . VAL A 1 71 ? -10.389 4.076 -0.323 1.00 61.22 71 VAL A N 1
ATOM 546 C CA . VAL A 1 71 ? -10.887 2.804 0.217 1.00 61.22 71 VAL A CA 1
ATOM 547 C C . VAL A 1 71 ? -11.681 3.046 1.506 1.00 61.22 71 VAL A C 1
ATOM 549 O O . VAL A 1 71 ? -12.498 2.209 1.888 1.00 61.22 71 VAL A O 1
ATOM 552 N N . ASN A 1 72 ? -11.564 4.233 2.122 1.00 61.75 72 ASN A N 1
ATOM 553 C CA . ASN A 1 72 ? -12.377 4.596 3.270 1.00 61.75 72 ASN A CA 1
ATOM 554 C C . ASN A 1 72 ? -13.892 4.653 2.945 1.00 61.75 72 ASN A C 1
ATOM 556 O O . ASN A 1 72 ? -14.740 4.499 3.829 1.00 61.75 72 ASN A O 1
ATOM 560 N N . THR A 1 73 ? -14.279 4.794 1.680 1.00 63.41 73 THR A N 1
ATOM 561 C CA . THR A 1 73 ? -15.696 4.921 1.293 1.00 63.41 73 THR A CA 1
ATOM 562 C C . THR A 1 73 ? -16.448 3.591 1.143 1.00 63.41 73 THR A C 1
ATOM 564 O O . THR A 1 73 ? -17.678 3.584 1.182 1.00 63.41 73 THR A O 1
ATOM 567 N N . VAL A 1 74 ? -15.752 2.452 1.012 1.00 61.25 74 VAL A N 1
ATOM 568 C CA . VAL A 1 74 ? -16.365 1.133 0.757 1.00 61.25 74 VAL A CA 1
ATOM 569 C C . VAL A 1 74 ? -15.809 0.115 1.744 1.00 61.25 74 VAL A C 1
ATOM 571 O O . VAL A 1 74 ? -14.737 -0.439 1.518 1.00 61.25 74 VAL A O 1
ATOM 574 N N . ARG A 1 75 ? -16.512 -0.137 2.859 1.00 64.75 75 ARG A N 1
ATOM 575 C CA . ARG A 1 75 ? -15.964 -0.994 3.921 1.00 64.75 75 ARG A CA 1
ATOM 576 C C . ARG A 1 75 ? -16.967 -1.825 4.713 1.00 64.75 75 ARG A C 1
ATOM 578 O O . ARG A 1 75 ? -18.001 -1.306 5.130 1.00 64.75 75 ARG A O 1
ATOM 585 N N . PRO A 1 76 ? -16.601 -3.070 5.059 1.00 70.12 76 PRO A N 1
ATOM 586 C CA . PRO A 1 76 ? -17.178 -3.779 6.192 1.00 70.12 76 PRO A CA 1
ATOM 587 C C . PRO A 1 76 ? -16.678 -3.174 7.526 1.00 70.12 76 PRO A C 1
ATOM 589 O O . PRO A 1 76 ? -15.502 -2.811 7.618 1.00 70.12 76 PRO A O 1
ATOM 592 N N . PRO A 1 77 ? -17.507 -3.136 8.589 1.00 72.69 77 PRO A N 1
ATOM 593 C CA . PRO A 1 77 ? -17.150 -2.538 9.886 1.00 72.69 77 PRO A CA 1
ATOM 594 C C . PRO A 1 77 ? -15.850 -3.071 10.506 1.00 72.69 77 PRO A C 1
ATOM 596 O O . PRO A 1 77 ? -15.129 -2.344 11.176 1.00 72.69 77 PRO A O 1
ATOM 599 N N . ASN A 1 78 ? -15.503 -4.332 10.238 1.00 73.31 78 ASN A N 1
ATOM 600 C CA . ASN A 1 78 ? -14.352 -5.006 10.849 1.00 73.31 78 ASN A CA 1
ATOM 601 C C . ASN A 1 78 ? -12.983 -4.471 10.378 1.00 73.31 78 ASN A C 1
ATOM 603 O O . ASN A 1 78 ? -11.957 -4.822 10.956 1.00 73.31 78 ASN A O 1
ATOM 607 N N . PHE A 1 79 ? -12.956 -3.632 9.338 1.00 77.31 79 PHE A N 1
ATOM 608 C CA . PHE A 1 79 ? -11.730 -3.088 8.741 1.00 77.31 79 PHE A CA 1
ATOM 609 C C . PHE A 1 79 ? -11.535 -1.598 9.030 1.00 77.31 79 PHE A C 1
ATOM 611 O O . PHE A 1 79 ? -10.560 -1.004 8.587 1.00 77.31 79 PHE A O 1
ATOM 618 N N . VAL A 1 80 ? -12.464 -0.980 9.750 1.00 80.38 80 VAL A N 1
ATOM 619 C CA . VAL A 1 80 ? -12.483 0.456 10.017 1.00 80.38 80 VAL A CA 1
ATOM 620 C C . VAL A 1 80 ? -11.462 0.829 11.101 1.00 80.38 80 VAL A C 1
ATOM 622 O O . VAL A 1 80 ? -11.336 0.150 12.122 1.00 80.38 80 VAL A O 1
ATOM 625 N N . VAL A 1 81 ? -10.720 1.914 10.871 1.00 75.94 81 VAL A N 1
ATOM 626 C CA . VAL A 1 81 ? -9.913 2.612 11.880 1.00 75.94 81 VAL A CA 1
ATOM 627 C C . VAL A 1 81 ? -10.489 4.010 12.043 1.00 75.94 81 VAL A C 1
ATOM 629 O O . VAL A 1 81 ? -10.458 4.801 11.100 1.00 75.94 81 VAL A O 1
ATOM 632 N N . GLU A 1 82 ? -11.020 4.304 13.225 1.00 80.56 82 GLU A N 1
ATOM 633 C CA . GLU A 1 82 ? -11.660 5.584 13.533 1.00 80.56 82 GLU A CA 1
ATOM 634 C C . GLU A 1 82 ? -10.677 6.569 14.171 1.00 80.56 82 GLU A C 1
ATOM 636 O O . GLU A 1 82 ? -9.753 6.181 14.893 1.00 80.56 82 GLU A O 1
ATOM 641 N N . GLY A 1 83 ? -10.885 7.851 13.891 1.00 75.31 83 GLY A N 1
ATOM 642 C CA . GLY A 1 83 ? -10.219 8.963 14.545 1.00 75.31 83 GLY A CA 1
ATOM 643 C C . GLY A 1 83 ? -10.908 9.394 15.824 1.00 75.31 83 GLY A C 1
ATOM 644 O O . GLY A 1 83 ? -11.979 8.917 16.193 1.00 75.31 83 GLY A O 1
ATOM 645 N N . SER A 1 84 ? -10.279 10.345 16.510 1.00 78.75 84 SER A N 1
ATOM 646 C CA . SER A 1 84 ? -10.768 10.885 17.782 1.00 78.75 84 SER A CA 1
ATOM 647 C C . SER A 1 84 ? -12.148 11.545 17.679 1.00 78.75 84 SER A C 1
ATOM 649 O O . SER A 1 84 ? -12.823 11.708 18.691 1.00 78.75 84 SER A O 1
ATOM 651 N N . ASP A 1 85 ? -12.553 11.951 16.477 1.00 82.31 85 ASP A N 1
ATOM 652 C CA . ASP A 1 85 ? -13.844 12.561 16.157 1.00 82.31 85 ASP A CA 1
ATOM 653 C C . ASP A 1 85 ? -14.887 11.548 15.642 1.00 82.31 85 ASP A C 1
ATOM 655 O O . ASP A 1 85 ? -15.993 11.943 15.278 1.00 82.31 85 ASP A O 1
ATOM 659 N N . GLY A 1 86 ? -14.554 10.252 15.611 1.00 77.81 86 GLY A N 1
ATOM 660 C CA . GLY A 1 86 ? -15.406 9.193 15.060 1.00 77.81 86 GLY A CA 1
ATOM 661 C C . GLY A 1 86 ? -15.454 9.168 13.530 1.00 77.81 86 GLY A C 1
ATOM 662 O O . GLY A 1 86 ? -16.171 8.349 12.956 1.00 77.81 86 GLY A O 1
ATOM 663 N N . SER A 1 87 ? -14.699 10.042 12.853 1.00 78.56 87 SER A N 1
ATOM 664 C CA . SER A 1 87 ? -14.479 9.924 11.415 1.00 78.56 87 SER A CA 1
ATOM 665 C C . SER A 1 87 ? -13.621 8.700 11.133 1.00 78.56 87 SER A C 1
ATOM 667 O O . SER A 1 87 ? -12.859 8.238 11.985 1.00 78.56 87 SER A O 1
ATOM 669 N N . VAL A 1 88 ? -13.736 8.151 9.930 1.00 75.69 88 VAL A N 1
ATOM 670 C CA . VAL A 1 88 ? -12.934 6.993 9.579 1.00 75.69 88 VAL A CA 1
ATOM 671 C C . VAL A 1 88 ? -11.729 7.396 8.748 1.00 75.69 88 VAL A C 1
ATOM 673 O O . VAL A 1 88 ? -11.877 7.867 7.625 1.00 75.69 88 VAL A O 1
ATOM 676 N N . ILE A 1 89 ? -10.547 7.108 9.281 1.00 73.88 89 ILE A N 1
ATOM 677 C CA . ILE A 1 89 ? -9.272 7.666 8.819 1.00 73.88 89 ILE A CA 1
ATOM 678 C C . ILE A 1 89 ? -8.349 6.630 8.164 1.00 73.88 89 ILE A C 1
ATOM 680 O O . ILE A 1 89 ? -7.351 6.992 7.546 1.00 73.88 89 ILE A O 1
ATOM 684 N N . ALA A 1 90 ? -8.642 5.333 8.318 1.00 74.06 90 ALA A N 1
ATOM 685 C CA . ALA A 1 90 ? -7.933 4.267 7.612 1.00 74.06 90 ALA A CA 1
ATOM 686 C C . ALA A 1 90 ? -8.746 2.964 7.521 1.00 74.06 90 ALA A C 1
ATOM 688 O O . ALA A 1 90 ? -9.687 2.715 8.277 1.00 74.06 90 ALA A O 1
ATOM 689 N N . CYS A 1 91 ? -8.347 2.104 6.590 1.00 74.12 91 CYS A N 1
ATOM 690 C CA . CYS A 1 91 ? -8.819 0.743 6.383 1.00 74.12 91 CYS A CA 1
ATOM 691 C C . CYS A 1 91 ? -7.702 -0.236 6.743 1.00 74.12 91 CYS A C 1
ATOM 693 O O . CYS A 1 91 ? -6.604 -0.151 6.198 1.00 74.12 91 CYS A O 1
ATOM 695 N N . LYS A 1 92 ? -7.980 -1.207 7.606 1.00 75.00 92 LYS A N 1
ATOM 696 C CA . LYS A 1 92 ? -7.115 -2.371 7.801 1.00 75.00 92 LYS A CA 1
ATOM 697 C C . LYS A 1 92 ? -7.182 -3.275 6.574 1.00 75.00 92 LYS A C 1
ATOM 699 O O . LYS A 1 92 ? -8.224 -3.382 5.935 1.00 75.00 92 LYS A O 1
ATOM 704 N N . SER A 1 93 ? -6.096 -3.984 6.301 1.00 76.94 93 SER A N 1
ATOM 705 C CA . SER A 1 93 ? -6.121 -5.157 5.428 1.00 76.94 93 SER A CA 1
ATOM 706 C C . SER A 1 93 ? -6.738 -6.362 6.149 1.00 76.94 93 SER A C 1
ATOM 708 O O . SER A 1 93 ? -6.872 -6.367 7.375 1.00 76.94 93 SER A O 1
ATOM 710 N N . ALA A 1 94 ? -7.048 -7.432 5.414 1.00 81.00 94 ALA A N 1
ATOM 711 C CA . ALA A 1 94 ? -7.463 -8.715 6.000 1.00 81.00 94 ALA A CA 1
ATOM 712 C C . ALA A 1 94 ? -6.435 -9.288 6.977 1.00 81.00 94 ALA A C 1
ATOM 714 O O . ALA A 1 94 ? -6.802 -9.825 8.021 1.00 81.00 94 ALA A O 1
ATOM 715 N N . ARG A 1 95 ? -5.148 -9.098 6.671 1.00 83.69 95 ARG A N 1
ATOM 716 C CA . ARG A 1 95 ? -4.036 -9.455 7.549 1.00 83.69 95 ARG A CA 1
ATOM 717 C C . ARG A 1 95 ? -4.189 -8.786 8.915 1.00 83.69 95 ARG A C 1
ATOM 719 O O . ARG A 1 95 ? -4.210 -9.470 9.930 1.00 83.69 95 ARG A O 1
ATOM 726 N N . LEU A 1 96 ? -4.348 -7.462 8.928 1.00 81.44 96 LEU A N 1
ATOM 727 C CA . LEU A 1 96 ? -4.465 -6.677 10.160 1.00 81.44 96 LEU A CA 1
ATOM 728 C C . LEU A 1 96 ? -5.816 -6.838 10.868 1.00 81.44 96 LEU A C 1
ATOM 730 O O . LEU A 1 96 ? -5.905 -6.604 12.072 1.00 81.44 96 LEU A O 1
ATOM 734 N N . ALA A 1 97 ? -6.876 -7.175 10.133 1.00 82.19 97 ALA A N 1
ATOM 735 C CA . ALA A 1 97 ? -8.214 -7.334 10.693 1.00 82.19 97 ALA A CA 1
ATOM 736 C C . ALA A 1 97 ? -8.426 -8.705 11.352 1.00 82.19 97 ALA A C 1
ATOM 738 O O . ALA A 1 97 ? -9.119 -8.784 12.365 1.00 82.19 97 ALA A O 1
ATOM 739 N N . PHE A 1 98 ? -7.852 -9.772 10.789 1.00 85.38 98 PHE A N 1
ATOM 740 C CA . PHE A 1 98 ? -8.155 -11.146 11.204 1.00 85.38 98 PHE A CA 1
ATOM 741 C C . PHE A 1 98 ? -6.982 -11.901 11.829 1.00 85.38 98 PHE A C 1
ATOM 743 O O . PHE A 1 98 ? -7.229 -12.857 12.565 1.00 85.38 98 PHE A O 1
ATOM 750 N N . ASP A 1 99 ? -5.741 -11.507 11.523 1.00 85.31 99 ASP A N 1
ATOM 751 C CA . ASP A 1 99 ? -4.511 -12.139 12.025 1.00 85.31 99 ASP A CA 1
ATOM 752 C C . ASP A 1 99 ? -4.494 -13.676 11.866 1.00 85.31 99 ASP A C 1
ATOM 754 O O . ASP A 1 99 ? -4.053 -14.417 12.742 1.00 85.31 99 ASP A O 1
ATOM 758 N N . GLN A 1 100 ? -5.024 -14.181 10.743 1.00 88.06 100 GLN A N 1
ATOM 759 C CA . GLN A 1 100 ? -5.021 -15.616 10.435 1.00 88.06 100 GLN A CA 1
ATOM 760 C C . GLN A 1 100 ? -3.923 -15.985 9.428 1.00 88.06 100 GLN A C 1
ATOM 762 O O . GLN A 1 100 ? -3.598 -15.179 8.545 1.00 88.06 100 GLN A O 1
ATOM 767 N N . PRO A 1 101 ? -3.376 -17.215 9.494 1.00 87.75 101 PRO A N 1
ATOM 768 C CA . PRO A 1 101 ? -2.305 -17.667 8.611 1.00 87.75 101 PRO A CA 1
ATOM 769 C C . PRO A 1 101 ? -2.582 -17.497 7.112 1.00 87.75 101 PRO A C 1
ATOM 771 O O . PRO A 1 101 ? -1.657 -17.194 6.357 1.00 87.75 101 PRO A O 1
ATOM 774 N N . GLU A 1 102 ? -3.834 -17.667 6.687 1.00 86.44 102 GLU A N 1
ATOM 775 C CA . GLU A 1 102 ? -4.281 -17.521 5.300 1.00 86.44 102 GLU A CA 1
ATOM 776 C C . GLU A 1 102 ? -4.256 -16.073 4.799 1.00 86.44 102 GLU A C 1
ATOM 778 O O . GLU A 1 102 ? -3.973 -15.851 3.627 1.00 86.44 102 GLU A O 1
ATOM 783 N N . TYR A 1 103 ? -4.479 -15.082 5.669 1.00 85.62 103 TYR A N 1
ATOM 784 C CA . TYR A 1 103 ? -4.405 -13.659 5.302 1.00 85.62 103 TYR A CA 1
ATOM 785 C C . TYR A 1 103 ? -2.986 -13.101 5.435 1.00 85.62 103 TYR A C 1
ATOM 787 O O . TYR A 1 103 ? -2.642 -12.102 4.806 1.00 85.62 103 TYR A O 1
ATOM 795 N N . CYS A 1 104 ? -2.150 -13.757 6.239 1.00 85.81 104 CYS A N 1
ATOM 796 C CA . CYS A 1 104 ? -0.734 -13.441 6.391 1.00 85.81 104 CYS A CA 1
ATOM 797 C C . CYS A 1 104 ? 0.156 -14.161 5.360 1.00 85.81 104 CYS A C 1
ATOM 799 O O . CYS A 1 104 ? 1.358 -13.901 5.325 1.00 85.81 104 CYS A O 1
ATOM 801 N N . CYS A 1 105 ? -0.399 -15.087 4.564 1.00 89.06 105 CYS A N 1
ATOM 802 C CA . CYS A 1 105 ? 0.345 -16.012 3.701 1.00 89.06 105 CYS A CA 1
ATOM 803 C C . CYS A 1 105 ? 1.553 -16.649 4.418 1.00 89.06 105 CYS A C 1
ATOM 805 O O . CYS A 1 105 ? 2.654 -16.740 3.873 1.00 89.06 105 CYS A O 1
ATOM 807 N N . ILE A 1 106 ? 1.369 -17.070 5.670 1.00 89.12 106 ILE A N 1
ATOM 808 C CA . ILE A 1 106 ? 2.378 -17.815 6.439 1.00 89.12 106 ILE A CA 1
ATOM 809 C C . ILE A 1 106 ? 2.027 -19.300 6.432 1.00 89.12 106 ILE A C 1
ATOM 811 O O . ILE A 1 106 ? 0.930 -19.680 6.032 1.00 89.12 106 ILE A O 1
ATOM 815 N N . ARG A 1 107 ? 2.949 -20.172 6.861 1.00 90.44 107 ARG A N 1
ATOM 816 C CA . ARG A 1 107 ? 2.711 -21.628 6.847 1.00 90.44 107 ARG A CA 1
ATOM 817 C C . ARG A 1 107 ? 1.363 -21.974 7.508 1.00 90.44 107 ARG A C 1
ATOM 819 O O . ARG A 1 107 ? 1.125 -21.505 8.619 1.00 90.44 107 ARG A O 1
ATOM 826 N N . PRO A 1 108 ? 0.520 -22.806 6.866 1.00 92.19 108 PRO A N 1
ATOM 827 C CA . PRO A 1 108 ? 0.787 -23.619 5.666 1.00 92.19 108 PRO A CA 1
ATOM 828 C C . PRO A 1 108 ? 0.590 -22.907 4.309 1.00 92.19 108 PRO A C 1
ATOM 830 O O . PRO A 1 108 ? 0.882 -23.494 3.271 1.00 92.19 108 PRO A O 1
ATOM 833 N N . PHE A 1 109 ? 0.162 -21.647 4.298 1.00 90.75 109 PHE A N 1
ATOM 834 C CA . PHE A 1 109 ? -0.180 -20.845 3.117 1.00 90.75 109 PHE A CA 1
ATOM 835 C C . PHE A 1 109 ? 1.001 -20.041 2.538 1.00 90.75 109 PHE A C 1
ATOM 837 O O . PHE A 1 109 ? 0.806 -19.082 1.805 1.00 90.75 109 PHE A O 1
ATOM 844 N N . ALA A 1 110 ? 2.246 -20.417 2.841 1.00 88.56 110 ALA A N 1
ATOM 845 C CA . ALA A 1 110 ? 3.442 -19.656 2.447 1.00 88.56 110 ALA A CA 1
ATOM 846 C C . ALA A 1 110 ? 3.773 -19.685 0.940 1.00 88.56 110 ALA A C 1
ATOM 848 O O . ALA A 1 110 ? 4.707 -19.016 0.500 1.00 88.56 110 ALA A O 1
ATOM 849 N N . PHE A 1 111 ? 3.043 -20.475 0.153 1.00 87.00 111 PHE A N 1
ATOM 850 C CA . PHE A 1 111 ? 3.250 -20.621 -1.285 1.00 87.00 111 PHE A CA 1
ATOM 851 C C . PHE A 1 111 ? 2.107 -19.967 -2.057 1.00 87.00 111 PHE A C 1
ATOM 853 O O . PHE A 1 111 ? 0.960 -19.998 -1.617 1.00 87.00 111 PHE A O 1
ATOM 860 N N . ALA A 1 112 ? 2.410 -19.388 -3.221 1.00 84.12 112 ALA A N 1
ATOM 861 C CA . ALA A 1 112 ? 1.446 -18.614 -4.006 1.00 84.12 112 ALA A CA 1
ATOM 862 C C . ALA A 1 112 ? 0.198 -19.421 -4.414 1.00 84.12 112 ALA A C 1
ATOM 864 O O . ALA A 1 112 ? -0.902 -18.884 -4.435 1.00 84.12 112 ALA A O 1
ATOM 865 N N . ASP A 1 113 ? 0.346 -20.720 -4.683 1.00 90.81 113 ASP A N 1
ATOM 866 C CA . ASP A 1 113 ? -0.768 -21.632 -4.979 1.00 90.81 113 ASP A CA 1
ATOM 867 C C . ASP A 1 113 ? -1.620 -21.964 -3.742 1.00 90.81 113 ASP A C 1
ATOM 869 O O . ASP A 1 113 ? -2.739 -22.462 -3.869 1.00 90.81 113 ASP A O 1
ATOM 873 N N . LYS A 1 114 ? -1.091 -21.703 -2.543 1.00 89.50 114 LYS A N 1
ATOM 874 C CA . LYS A 1 114 ? -1.766 -21.897 -1.258 1.00 89.50 114 LYS A CA 1
ATOM 875 C C . LYS A 1 114 ? -2.319 -20.601 -0.675 1.00 89.50 114 LYS A C 1
ATOM 877 O O . LYS A 1 114 ? -3.212 -20.699 0.150 1.00 89.50 114 LYS A O 1
ATOM 882 N N . CYS A 1 115 ? -1.873 -19.425 -1.113 1.00 90.00 115 CYS A N 1
ATOM 883 C CA . CYS A 1 115 ? -2.425 -18.133 -0.693 1.00 90.00 115 CYS A CA 1
ATOM 884 C C . CYS A 1 115 ? -3.180 -17.440 -1.843 1.00 90.00 115 CYS A C 1
ATOM 886 O O . CYS A 1 115 ? -2.667 -16.482 -2.431 1.00 90.00 115 CYS A O 1
ATOM 888 N N . PRO A 1 116 ? -4.369 -17.936 -2.238 1.00 87.19 116 PRO A N 1
ATOM 889 C CA . PRO A 1 116 ? -5.141 -17.306 -3.299 1.00 87.19 116 PRO A CA 1
ATOM 890 C C . PRO A 1 116 ? -5.692 -15.937 -2.856 1.00 87.19 116 PRO A C 1
ATOM 892 O O . PRO A 1 116 ? -5.867 -15.699 -1.659 1.00 87.19 116 PRO A O 1
ATOM 895 N N . PRO A 1 117 ? -6.029 -15.044 -3.806 1.00 83.62 117 PRO A N 1
ATOM 896 C CA . PRO A 1 117 ? -6.703 -13.789 -3.494 1.00 83.62 117 PRO A CA 1
ATOM 897 C C . PRO A 1 117 ? -7.997 -14.019 -2.709 1.00 83.62 117 PRO A C 1
ATOM 899 O O . PRO A 1 117 ? -8.783 -14.909 -3.042 1.00 83.62 117 PRO A O 1
ATOM 902 N N . THR A 1 118 ? -8.239 -13.185 -1.700 1.00 78.31 118 THR A N 1
ATOM 903 C CA . THR A 1 118 ? -9.480 -13.215 -0.915 1.00 78.31 118 THR A CA 1
ATOM 904 C C . THR A 1 118 ? -10.429 -12.095 -1.361 1.00 78.31 118 THR A C 1
ATOM 906 O O . THR A 1 118 ? -9.986 -11.159 -2.032 1.00 78.31 118 THR A O 1
ATOM 909 N N . PRO A 1 119 ? -11.725 -12.144 -0.994 1.00 77.62 119 PRO A N 1
ATOM 910 C CA . PRO A 1 119 ? -12.656 -11.035 -1.231 1.00 77.62 119 PRO A CA 1
ATOM 911 C C . PRO A 1 119 ? -12.279 -9.740 -0.493 1.00 77.62 119 PRO A C 1
ATOM 913 O O . PRO A 1 119 ? -12.844 -8.689 -0.781 1.00 77.62 119 PRO A O 1
ATOM 916 N N . PHE A 1 120 ? -11.358 -9.823 0.468 1.00 68.31 120 PHE A N 1
ATOM 917 C CA . PHE A 1 120 ? -10.820 -8.699 1.217 1.00 68.31 120 PHE A CA 1
ATOM 918 C C . PHE A 1 120 ? -9.485 -8.292 0.571 1.00 68.31 120 PHE A C 1
ATOM 920 O O . PHE A 1 120 ? -8.485 -9.003 0.715 1.00 68.31 120 PHE A O 1
ATOM 927 N N . GLN A 1 121 ? -9.494 -7.195 -0.190 1.00 54.59 121 GLN A N 1
ATOM 928 C CA . GLN A 1 121 ? -8.304 -6.580 -0.793 1.00 54.59 121 GLN A CA 1
ATOM 929 C C . GLN A 1 121 ? -8.016 -5.225 -0.166 1.00 54.59 121 GLN A C 1
ATOM 931 O O . GLN A 1 121 ? -8.997 -4.503 0.118 1.00 54.59 121 GLN A O 1
#

Organism: Psophocarpus tetragonolobus (NCBI:txid3891)

Secondary structure (DSSP, 8-state):
-EEE--SEEEEEE---TT-------EEEEPPSTT--EEEEE--TT-BSS-EEEEEESSSTTPPPEEE-S-GGGS--GGGEEE-TTS-EEEE--HHHHH--TTTTT-TTS-STTTSPPPS--

Radius of gyration: 16.49 Å; chains: 1; bounding box: 42×43×40 Å

Foldseek 3Di:
DDKFQFPDKDKDWPDDDPDPDPDFDWDKDHDPDRGIIDTAGDCLFWFQTKMKIDGHDHDPDDDIYIPHDPCLVDDDPLQFDADPVRRTGIGGFPCRSPVDCLSVCHPPNVDDVSNDDDPTD